Protein AF-A0A2U1S571-F1 (afdb_monomer_lite)

Structure (mmCIF, N/CA/C/O backbone):
data_AF-A0A2U1S571-F1
#
_entry.id   AF-A0A2U1S571-F1
#
loop_
_atom_site.group_PDB
_atom_site.id
_atom_site.type_symbol
_atom_site.label_atom_id
_atom_site.label_alt_id
_atom_site.label_comp_id
_atom_site.label_asym_id
_atom_site.label_entity_id
_atom_site.label_seq_id
_atom_site.pdbx_PDB_ins_code
_atom_site.Cartn_x
_atom_site.Cartn_y
_atom_site.Cartn_z
_atom_site.occupancy
_atom_site.B_iso_or_equiv
_atom_site.auth_seq_id
_atom_site.auth_comp_id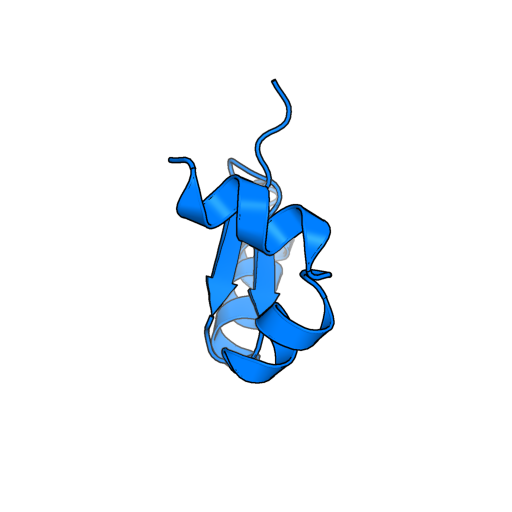
_atom_site.auth_asym_id
_atom_site.auth_atom_id
_atom_site.pdbx_PDB_model_num
ATOM 1 N N . MET A 1 1 ? 11.453 6.486 13.098 1.00 55.84 1 MET A N 1
ATOM 2 C CA . MET A 1 1 ? 11.624 6.168 11.662 1.00 55.84 1 MET A CA 1
ATOM 3 C C . MET A 1 1 ? 10.252 6.021 11.023 1.00 55.84 1 MET A C 1
ATOM 5 O O . MET A 1 1 ? 9.380 5.443 11.657 1.00 55.84 1 MET A O 1
ATOM 9 N N . LYS A 1 2 ? 10.030 6.579 9.827 1.00 71.50 2 LYS A N 1
ATOM 10 C CA . LYS A 1 2 ? 8.771 6.411 9.084 1.00 71.50 2 LYS A CA 1
ATOM 11 C C . LYS A 1 2 ? 8.953 5.248 8.108 1.00 71.50 2 LYS A C 1
ATOM 13 O O . LYS A 1 2 ? 9.599 5.421 7.081 1.00 71.50 2 LYS A O 1
ATOM 18 N N . THR A 1 3 ? 8.449 4.070 8.463 1.00 81.00 3 THR A N 1
ATOM 19 C CA . THR A 1 3 ? 8.546 2.873 7.617 1.00 81.00 3 THR A CA 1
ATOM 20 C C . THR A 1 3 ? 7.384 2.848 6.634 1.00 81.00 3 THR A C 1
ATOM 22 O O . THR A 1 3 ? 6.224 2.899 7.046 1.00 81.00 3 THR A O 1
ATOM 25 N N . VAL A 1 4 ? 7.704 2.767 5.344 1.00 84.62 4 VAL A N 1
ATOM 26 C CA . VAL A 1 4 ? 6.727 2.558 4.273 1.00 84.62 4 VAL A CA 1
ATOM 27 C C . VAL A 1 4 ? 6.888 1.133 3.760 1.00 84.62 4 VAL A C 1
ATOM 29 O O . VAL A 1 4 ? 7.994 0.716 3.427 1.00 84.62 4 VAL A O 1
ATOM 32 N N . THR A 1 5 ? 5.792 0.386 3.715 1.00 88.44 5 THR A N 1
ATOM 33 C CA . THR A 1 5 ? 5.753 -0.972 3.169 1.00 88.44 5 THR A CA 1
ATOM 34 C C . THR A 1 5 ? 5.338 -0.904 1.704 1.00 88.44 5 THR A C 1
ATOM 36 O O . THR A 1 5 ? 4.272 -0.373 1.400 1.00 88.44 5 THR A O 1
ATOM 39 N N . LEU A 1 6 ? 6.169 -1.438 0.808 1.00 88.38 6 LEU A N 1
ATOM 40 C CA . LEU A 1 6 ? 5.817 -1.644 -0.597 1.00 88.38 6 LEU A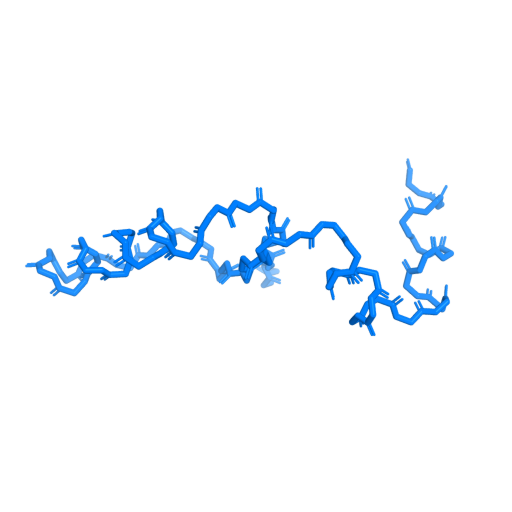 CA 1
ATOM 41 C C . LEU A 1 6 ? 5.487 -3.125 -0.788 1.00 88.38 6 LEU A C 1
ATOM 43 O O . LEU A 1 6 ? 6.305 -3.972 -0.433 1.00 88.38 6 LEU A O 1
ATOM 47 N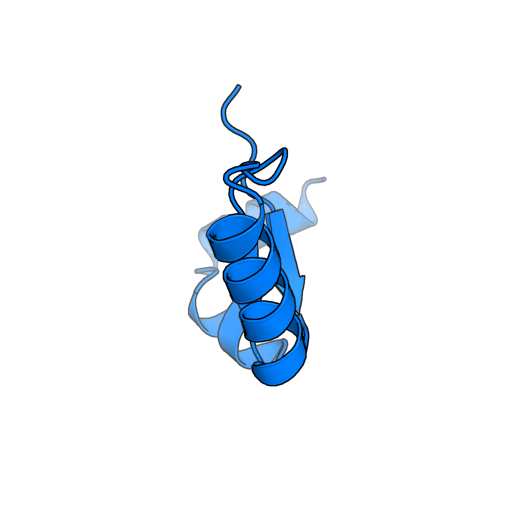 N . ASP A 1 7 ? 4.306 -3.439 -1.307 1.00 90.44 7 ASP A N 1
ATOM 48 C CA . ASP A 1 7 ? 3.867 -4.816 -1.540 1.00 90.44 7 ASP A CA 1
ATOM 49 C C . ASP A 1 7 ? 3.202 -4.985 -2.909 1.00 90.44 7 ASP A C 1
ATOM 51 O O . ASP A 1 7 ? 2.757 -4.022 -3.534 1.00 90.44 7 ASP A O 1
ATOM 55 N N . VAL A 1 8 ? 3.162 -6.226 -3.394 1.00 91.00 8 VAL A N 1
ATOM 56 C CA . VAL A 1 8 ? 2.490 -6.590 -4.644 1.00 91.00 8 VAL A CA 1
ATOM 57 C C . VAL A 1 8 ? 1.281 -7.451 -4.301 1.00 91.00 8 VAL A C 1
ATOM 59 O O . VAL A 1 8 ? 1.436 -8.529 -3.731 1.00 91.00 8 VAL A O 1
ATOM 62 N N . ARG A 1 9 ? 0.078 -6.965 -4.614 1.00 92.62 9 ARG A N 1
ATOM 63 C CA . ARG A 1 9 ? -1.201 -7.650 -4.354 1.00 92.62 9 ARG A CA 1
ATOM 64 C C . ARG A 1 9 ? -2.300 -7.111 -5.261 1.00 92.62 9 ARG A C 1
ATOM 66 O O . ARG A 1 9 ? -2.137 -6.065 -5.888 1.00 92.62 9 ARG A O 1
ATOM 73 N N . SER A 1 10 ? -3.443 -7.792 -5.303 1.00 93.56 10 SER A N 1
ATOM 74 C CA . SER A 1 10 ? -4.557 -7.343 -6.138 1.00 93.56 10 SER A CA 1
ATOM 75 C C . SER A 1 10 ? -5.133 -5.997 -5.651 1.00 93.56 10 SER A C 1
ATOM 77 O O . SER A 1 10 ? -5.154 -5.725 -4.442 1.00 93.56 10 SER A O 1
ATOM 79 N N . PRO A 1 11 ? -5.657 -5.152 -6.561 1.00 91.75 11 PRO A N 1
ATOM 80 C CA . PRO A 1 11 ? -6.347 -3.922 -6.177 1.00 91.75 11 PRO A CA 1
ATOM 81 C C . PRO A 1 11 ? -7.545 -4.171 -5.254 1.00 91.75 11 PRO A C 1
ATOM 83 O O . PRO A 1 11 ? -7.800 -3.375 -4.354 1.00 91.75 11 PRO A O 1
ATOM 86 N N . ALA A 1 12 ? -8.260 -5.284 -5.448 1.00 93.88 12 ALA A N 1
ATOM 87 C CA . ALA A 1 12 ? -9.403 -5.651 -4.618 1.00 93.88 12 ALA A CA 1
ATOM 88 C C . ALA A 1 12 ? -8.983 -5.878 -3.161 1.00 93.88 12 ALA A C 1
ATOM 90 O O . ALA A 1 12 ? -9.604 -5.333 -2.248 1.00 93.88 12 ALA A O 1
ATOM 91 N N . ASP A 1 13 ? -7.880 -6.599 -2.950 1.00 92.44 13 ASP A N 1
ATOM 92 C CA . ASP A 1 13 ? -7.353 -6.855 -1.613 1.00 92.44 13 ASP A CA 1
ATOM 93 C C . ASP A 1 13 ? -6.901 -5.550 -0.944 1.00 92.44 13 ASP A C 1
ATOM 95 O O . ASP A 1 13 ? -7.203 -5.316 0.224 1.00 92.44 13 ASP A O 1
ATOM 99 N N . ALA A 1 14 ? -6.206 -4.672 -1.673 1.00 91.62 14 ALA A N 1
ATOM 100 C CA . ALA A 1 14 ? -5.781 -3.375 -1.141 1.00 91.62 14 ALA A CA 1
ATOM 101 C C . ALA A 1 14 ? -6.981 -2.482 -0.761 1.00 91.62 14 ALA A C 1
ATOM 103 O O . ALA A 1 14 ? -6.974 -1.816 0.278 1.00 91.62 14 ALA A O 1
ATOM 104 N N . MET A 1 15 ? -8.045 -2.504 -1.568 1.00 92.12 15 MET A N 1
ATOM 105 C CA . MET A 1 15 ? -9.276 -1.764 -1.290 1.00 92.12 15 MET A CA 1
ATOM 106 C C . MET A 1 15 ? -10.083 -2.343 -0.125 1.00 92.12 15 MET A C 1
ATOM 108 O O . MET A 1 15 ? -10.765 -1.588 0.578 1.00 92.12 15 MET A O 1
ATOM 112 N N . ALA A 1 16 ? -9.997 -3.651 0.117 1.00 92.81 16 ALA A N 1
ATOM 113 C CA . ALA A 1 16 ? -10.597 -4.280 1.287 1.00 92.81 16 ALA A CA 1
ATOM 114 C C . ALA A 1 16 ? -9.947 -3.763 2.580 1.00 92.81 16 ALA A C 1
ATOM 116 O O . ALA A 1 16 ? -10.665 -3.324 3.483 1.00 92.81 16 ALA A O 1
ATOM 117 N N . ASP A 1 17 ? -8.610 -3.700 2.632 1.00 89.50 17 ASP A N 1
ATOM 118 C CA . ASP A 1 17 ? -7.872 -3.143 3.774 1.00 89.50 17 ASP A CA 1
ATOM 119 C C . ASP A 1 17 ? -8.250 -1.671 4.031 1.00 89.50 17 ASP A C 1
ATOM 121 O O . ASP A 1 17 ? -8.450 -1.262 5.179 1.00 89.50 17 ASP A O 1
ATOM 125 N N . PHE A 1 18 ? -8.375 -0.866 2.968 1.00 89.81 18 PHE A N 1
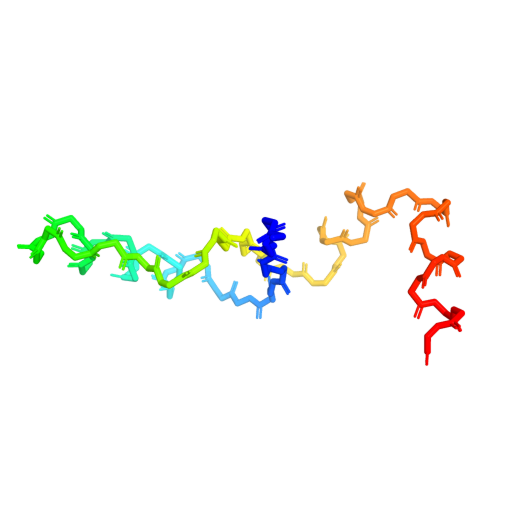ATOM 126 C CA . PHE A 1 18 ? -8.829 0.525 3.073 1.00 89.81 18 PHE A CA 1
ATOM 127 C C . PHE A 1 18 ? -10.244 0.610 3.652 1.00 89.81 18 PHE A C 1
ATOM 129 O O . PHE A 1 18 ? -10.488 1.338 4.615 1.00 89.81 18 PHE A O 1
ATOM 136 N N . THR A 1 19 ? -11.173 -0.171 3.100 1.00 92.81 19 THR A N 1
ATOM 137 C CA . THR A 1 19 ? -12.570 -0.203 3.549 1.00 92.81 19 THR A CA 1
ATOM 138 C C . THR A 1 19 ? -12.673 -0.631 5.013 1.00 92.81 19 THR A C 1
ATOM 140 O O . THR A 1 19 ? -13.470 -0.076 5.770 1.00 92.81 19 THR A O 1
ATOM 143 N N . GLN A 1 20 ? -11.854 -1.594 5.440 1.00 92.12 20 GLN A N 1
ATOM 144 C CA . GLN A 1 20 ? -11.782 -2.033 6.830 1.00 92.12 20 GLN A CA 1
ATOM 145 C C . GLN A 1 20 ? -11.269 -0.919 7.751 1.00 92.12 20 GLN A C 1
ATOM 147 O O . GLN A 1 20 ? -11.869 -0.672 8.801 1.00 92.12 20 GLN A O 1
ATOM 152 N N . ALA A 1 21 ? -10.196 -0.221 7.369 1.00 91.44 21 ALA A N 1
ATOM 153 C CA . ALA A 1 21 ? -9.671 0.907 8.137 1.00 91.44 21 ALA A CA 1
ATOM 154 C C . ALA A 1 21 ? -10.706 2.038 8.251 1.00 91.44 21 ALA A C 1
ATOM 156 O O . ALA A 1 21 ? -10.929 2.559 9.342 1.00 91.44 21 ALA A O 1
ATOM 157 N N . TRP A 1 22 ? -11.406 2.344 7.155 1.00 91.06 22 TRP A N 1
ATOM 158 C CA . TRP A 1 22 ? -12.474 3.341 7.123 1.00 91.06 22 TRP A CA 1
ATOM 159 C C . TRP A 1 22 ? -13.633 2.987 8.062 1.00 91.06 22 TRP A C 1
ATOM 161 O O . TRP A 1 22 ? -14.055 3.808 8.870 1.00 91.06 22 TRP A O 1
ATOM 171 N N . LYS A 1 23 ? -14.117 1.740 8.008 1.00 93.62 23 LYS A N 1
ATOM 172 C CA . LYS A 1 23 ? -15.231 1.270 8.850 1.00 93.62 23 LYS A CA 1
ATOM 173 C C . LYS A 1 23 ? -14.880 1.199 10.335 1.00 93.62 23 LYS A C 1
ATOM 175 O O . LYS A 1 23 ? -15.745 1.406 11.175 1.00 93.62 23 LYS A O 1
ATOM 180 N N . THR A 1 24 ? -13.638 0.852 10.663 1.00 93.06 24 THR A N 1
ATOM 181 C CA . THR A 1 24 ? -13.213 0.641 12.057 1.00 93.06 24 THR A CA 1
ATOM 182 C C . THR A 1 24 ? -12.585 1.876 12.695 1.00 93.06 24 THR A C 1
ATOM 184 O O . THR A 1 24 ? -12.377 1.881 13.907 1.00 93.06 24 THR A O 1
ATOM 187 N N . GLY A 1 25 ? -12.232 2.891 11.898 1.00 90.81 25 GLY A N 1
ATOM 188 C CA . GLY A 1 25 ? -11.458 4.052 12.340 1.00 90.81 25 GLY A CA 1
ATOM 189 C C . GLY A 1 25 ? -10.037 3.707 12.801 1.00 90.81 25 GLY A C 1
ATOM 190 O O . GLY A 1 25 ? -9.357 4.551 13.381 1.00 90.81 25 GLY A O 1
ATOM 191 N N . LYS A 1 26 ? -9.578 2.466 12.585 1.00 89.25 26 LYS A N 1
ATOM 192 C CA . LYS A 1 26 ? -8.261 2.001 13.024 1.00 89.25 26 LYS A CA 1
ATOM 193 C C . LYS A 1 26 ? -7.257 2.162 11.882 1.00 89.25 26 LYS A C 1
ATOM 195 O O . LYS A 1 26 ? -7.397 1.481 10.863 1.00 89.25 26 LYS A O 1
ATOM 200 N N . PRO A 1 27 ? -6.235 3.023 12.030 1.00 84.31 27 PRO A N 1
ATOM 201 C CA . PRO A 1 27 ? -5.203 3.163 11.014 1.00 84.31 27 PRO A CA 1
ATOM 202 C C . PRO A 1 27 ? -4.354 1.889 10.923 1.00 84.31 27 PRO A C 1
ATOM 204 O O . PRO A 1 27 ? -4.160 1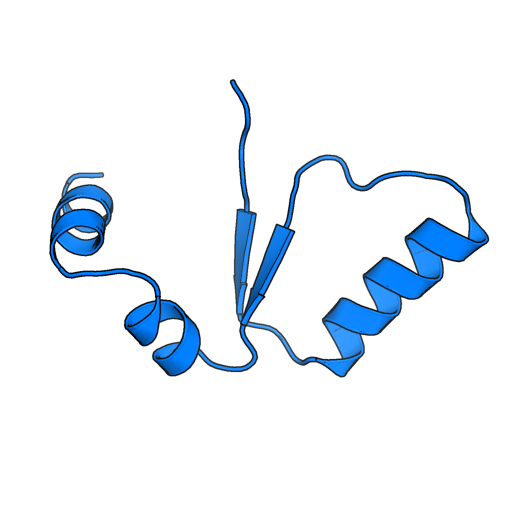.173 11.910 1.00 84.31 27 PRO A O 1
ATOM 207 N N . GLN A 1 28 ? -3.808 1.620 9.736 1.00 82.38 28 GLN A N 1
ATOM 208 C CA . GLN A 1 28 ? -2.798 0.575 9.583 1.00 82.38 28 GLN A CA 1
ATOM 209 C C . GLN A 1 28 ? -1.514 0.954 10.335 1.00 82.38 28 GLN A C 1
ATOM 211 O O . GLN A 1 28 ? -1.175 2.130 10.466 1.00 82.38 28 GLN A O 1
ATOM 216 N N . ARG A 1 29 ? -0.780 -0.059 10.820 1.00 81.06 29 ARG A N 1
ATOM 217 C CA . ARG A 1 29 ? 0.467 0.129 11.589 1.00 81.06 29 ARG A CA 1
ATOM 218 C C . ARG A 1 29 ? 1.553 0.886 10.820 1.00 81.06 29 ARG A C 1
ATOM 220 O O . ARG A 1 29 ? 2.366 1.561 11.443 1.00 81.06 29 ARG A O 1
ATOM 227 N N . SER A 1 30 ? 1.592 0.748 9.499 1.00 82.31 30 SER A N 1
ATOM 228 C CA . SER A 1 30 ? 2.537 1.436 8.622 1.00 82.31 30 SER A CA 1
ATOM 229 C C . SER A 1 30 ? 1.814 2.012 7.410 1.00 82.31 30 SER A C 1
ATOM 231 O O . SER A 1 30 ? 0.737 1.552 7.028 1.00 82.31 30 SER A O 1
ATOM 233 N N . ALA A 1 31 ? 2.426 3.023 6.793 1.00 86.50 31 ALA A N 1
ATOM 234 C CA . ALA A 1 31 ? 2.009 3.463 5.472 1.00 86.50 31 ALA A CA 1
ATOM 235 C C . ALA A 1 31 ? 2.332 2.346 4.472 1.00 86.50 31 ALA A C 1
ATOM 237 O O . ALA A 1 31 ? 3.473 1.882 4.413 1.00 86.50 31 ALA A O 1
ATOM 238 N N . ARG A 1 32 ? 1.336 1.907 3.705 1.00 88.50 32 ARG A N 1
ATOM 239 C CA . ARG A 1 32 ? 1.475 0.836 2.717 1.00 88.50 32 ARG A CA 1
ATOM 240 C C . ARG A 1 32 ? 1.138 1.361 1.329 1.00 88.50 32 ARG A C 1
ATOM 242 O O . ARG A 1 32 ? 0.143 2.062 1.166 1.00 88.50 32 ARG A O 1
ATOM 249 N N . ILE A 1 33 ? 1.972 1.023 0.352 1.00 88.94 33 ILE A N 1
ATOM 250 C CA . ILE A 1 33 ? 1.737 1.304 -1.064 1.00 88.94 33 ILE A CA 1
ATOM 251 C C . ILE A 1 33 ? 1.748 -0.035 -1.791 1.00 88.94 33 ILE A C 1
ATOM 253 O O . ILE A 1 33 ? 2.791 -0.679 -1.894 1.00 88.94 33 ILE A O 1
ATOM 257 N N . SER A 1 34 ? 0.579 -0.431 -2.283 1.00 90.50 34 SER A N 1
ATOM 258 C CA . SER A 1 34 ? 0.389 -1.701 -2.974 1.00 90.50 34 SER A CA 1
ATOM 259 C C . SER A 1 34 ? 0.404 -1.513 -4.486 1.00 90.50 34 SER A C 1
A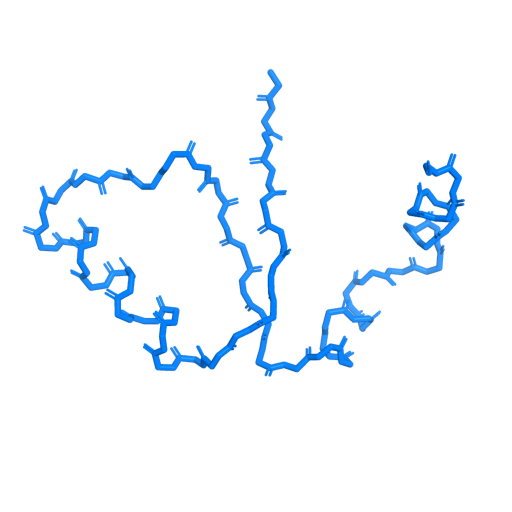TOM 261 O O . SER A 1 34 ? -0.220 -0.592 -5.014 1.00 90.50 34 SER A O 1
ATOM 263 N N . PHE A 1 35 ? 1.088 -2.413 -5.183 1.00 90.88 35 PHE A N 1
ATOM 264 C CA . PHE A 1 35 ? 1.171 -2.447 -6.638 1.00 90.88 35 PHE A CA 1
ATOM 265 C C . PHE A 1 35 ? 0.449 -3.681 -7.168 1.00 90.88 35 PHE A C 1
ATOM 267 O O . PHE A 1 35 ? 0.596 -4.772 -6.622 1.00 90.88 35 PHE A O 1
ATOM 274 N N . ALA A 1 36 ? -0.311 -3.518 -8.254 1.00 91.56 36 ALA A N 1
ATOM 275 C CA . ALA A 1 36 ? -1.042 -4.633 -8.857 1.00 91.56 36 ALA A CA 1
ATOM 276 C C . ALA A 1 36 ? -0.102 -5.699 -9.441 1.00 91.56 36 ALA A C 1
ATOM 278 O O . ALA A 1 36 ? -0.454 -6.875 -9.475 1.00 91.56 36 ALA A O 1
ATOM 279 N N . THR A 1 37 ? 1.089 -5.291 -9.890 1.00 87.56 37 THR A N 1
ATOM 280 C CA . THR A 1 37 ? 2.104 -6.191 -10.440 1.00 87.56 37 THR A CA 1
ATOM 281 C C . THR A 1 37 ? 3.520 -5.755 -10.039 1.00 87.56 37 THR A C 1
ATOM 283 O O . THR A 1 37 ? 3.736 -4.571 -9.737 1.00 87.56 37 THR A O 1
ATOM 286 N N . PRO A 1 38 ? 4.507 -6.672 -10.053 1.00 85.25 38 PRO A N 1
ATOM 287 C CA . PRO A 1 38 ? 5.906 -6.334 -9.790 1.00 85.25 38 PRO A CA 1
ATOM 288 C C . PRO A 1 38 ? 6.475 -5.312 -10.783 1.00 85.25 38 PRO A C 1
ATOM 290 O O . PRO A 1 38 ? 7.275 -4.463 -10.405 1.00 85.25 38 PRO A O 1
ATOM 293 N N . GLU A 1 39 ? 6.024 -5.317 -12.038 1.00 85.69 39 GLU A N 1
ATOM 294 C CA . GLU A 1 39 ? 6.514 -4.390 -13.064 1.00 85.69 39 GLU A CA 1
ATOM 295 C C . GLU A 1 39 ? 6.117 -2.942 -12.763 1.00 85.69 39 GLU A C 1
ATOM 297 O O . GLU A 1 39 ? 6.876 -2.014 -13.047 1.00 85.69 39 GLU A O 1
ATOM 302 N N . LEU A 1 40 ? 4.942 -2.726 -12.162 1.00 85.62 40 LEU A N 1
ATOM 303 C CA . LEU A 1 40 ? 4.524 -1.398 -11.710 1.00 85.62 40 LEU A CA 1
ATOM 304 C C . LEU A 1 40 ? 5.371 -0.912 -10.534 1.00 85.62 40 LEU A C 1
ATOM 306 O O . LEU A 1 40 ? 5.731 0.265 -10.494 1.00 85.62 40 LEU A O 1
ATOM 310 N N . LEU A 1 41 ? 5.734 -1.812 -9.617 1.00 84.75 41 LEU A N 1
ATOM 311 C CA . LEU A 1 41 ? 6.679 -1.506 -8.545 1.00 84.75 41 LEU A CA 1
ATOM 312 C C . LEU A 1 41 ? 8.045 -1.107 -9.132 1.00 84.75 41 LEU A C 1
ATOM 314 O O . LEU A 1 41 ? 8.616 -0.091 -8.731 1.00 84.75 41 LEU A O 1
ATOM 318 N N . TRP A 1 42 ? 8.539 -1.848 -10.128 1.00 79.62 42 TRP A N 1
ATOM 319 C CA . TRP A 1 42 ? 9.811 -1.555 -10.798 1.00 79.62 42 TRP A CA 1
ATOM 320 C C . TRP A 1 42 ? 9.807 -0.231 -11.557 1.00 79.62 42 TRP A C 1
ATOM 322 O O . TRP A 1 42 ? 10.806 0.476 -11.538 1.00 79.62 42 TRP A O 1
ATOM 332 N N . LYS A 1 43 ? 8.681 0.177 -12.153 1.00 80.62 43 LYS A N 1
ATOM 333 C CA . LYS A 1 43 ? 8.566 1.508 -12.777 1.00 80.62 43 LYS A CA 1
ATOM 334 C C . LYS A 1 43 ? 8.700 2.662 -11.775 1.00 80.62 43 LYS A C 1
ATOM 336 O O . LYS A 1 43 ? 9.076 3.762 -12.171 1.00 80.62 43 LYS A O 1
ATOM 341 N N . VAL A 1 44 ? 8.393 2.437 -10.495 1.00 78.81 44 VAL A N 1
ATOM 342 C CA . VAL A 1 44 ? 8.469 3.459 -9.431 1.00 78.81 44 VAL A CA 1
ATOM 343 C C . VAL A 1 44 ? 9.822 3.457 -8.711 1.00 78.81 44 VAL A C 1
ATOM 345 O O . VAL A 1 44 ? 10.282 4.494 -8.215 1.00 78.81 44 VAL A O 1
ATOM 348 N N . LEU A 1 45 ? 10.485 2.304 -8.650 1.00 78.25 45 LEU A N 1
ATOM 349 C CA . LEU A 1 45 ? 11.838 2.177 -8.124 1.00 78.25 45 LEU A CA 1
ATOM 350 C C . LEU A 1 45 ? 12.846 2.484 -9.239 1.00 78.25 45 LEU A C 1
ATOM 352 O O . LEU A 1 45 ? 13.225 1.617 -10.014 1.00 78.25 45 LEU A O 1
ATOM 356 N N . THR A 1 46 ? 13.289 3.741 -9.318 1.00 72.50 46 THR A N 1
ATOM 357 C CA . THR A 1 46 ? 14.386 4.145 -10.213 1.00 72.50 46 THR A CA 1
ATOM 358 C C . THR A 1 46 ? 15.664 3.343 -9.923 1.00 72.50 46 THR A C 1
ATOM 360 O O . THR A 1 46 ? 15.849 2.878 -8.798 1.00 72.50 46 THR A O 1
ATOM 363 N N . GLU A 1 47 ? 16.580 3.220 -10.894 1.00 65.81 47 GLU A N 1
ATOM 364 C CA . GLU A 1 47 ? 17.837 2.444 -10.764 1.00 65.81 47 GLU A CA 1
ATOM 365 C C . GLU A 1 47 ? 18.588 2.702 -9.448 1.00 65.81 47 GLU A C 1
ATOM 367 O O . GLU A 1 47 ? 19.042 1.769 -8.792 1.00 65.81 47 GLU A O 1
ATOM 372 N N . LYS A 1 48 ? 18.631 3.959 -8.986 1.00 67.62 48 LYS A N 1
ATOM 373 C CA . LYS A 1 48 ? 19.280 4.331 -7.716 1.00 67.62 48 LYS A CA 1
ATOM 374 C C . LYS A 1 48 ? 18.686 3.630 -6.488 1.00 67.62 48 LYS A C 1
ATOM 376 O O . LYS A 1 48 ? 19.396 3.392 -5.518 1.00 67.62 48 LYS A O 1
ATOM 381 N N . ARG A 1 49 ? 17.387 3.319 -6.498 1.00 69.19 49 ARG A N 1
ATOM 382 C CA . ARG A 1 49 ? 16.726 2.559 -5.424 1.00 69.19 49 ARG A CA 1
ATOM 383 C C . ARG A 1 49 ? 16.957 1.057 -5.561 1.00 69.19 49 ARG A C 1
ATOM 385 O O . ARG A 1 49 ? 16.895 0.362 -4.554 1.00 69.19 49 ARG A O 1
ATOM 392 N N . TRP A 1 50 ? 17.259 0.570 -6.764 1.00 72.50 50 TRP A N 1
ATOM 393 C CA . TRP A 1 50 ? 17.641 -0.823 -6.983 1.00 72.50 50 TRP A CA 1
ATOM 394 C C . TRP A 1 50 ? 19.032 -1.126 -6.431 1.00 72.50 50 TRP A C 1
ATOM 396 O O . TRP A 1 50 ? 19.202 -2.140 -5.764 1.00 72.50 50 TRP A O 1
ATOM 406 N N . GLU A 1 51 ? 19.983 -0.206 -6.595 1.00 67.81 51 GLU A N 1
ATOM 407 C CA . GLU A 1 51 ? 21.297 -0.299 -5.944 1.00 67.81 51 GLU A CA 1
ATOM 408 C C . GLU A 1 51 ? 21.170 -0.371 -4.414 1.00 67.81 51 GLU A C 1
ATOM 410 O O . GLU A 1 51 ? 21.838 -1.173 -3.771 1.00 67.81 51 GLU A O 1
ATOM 415 N N . LEU A 1 52 ? 20.238 0.387 -3.824 1.00 68.00 52 LEU A N 1
ATOM 416 C CA . LEU A 1 52 ? 19.961 0.322 -2.384 1.00 68.00 52 LEU A CA 1
ATOM 417 C C . LEU A 1 52 ? 19.308 -0.996 -1.946 1.00 68.00 52 LEU A C 1
ATOM 419 O O . LEU A 1 52 ? 19.596 -1.470 -0.854 1.00 68.00 52 LEU A O 1
ATOM 423 N N . LEU A 1 53 ? 18.427 -1.576 -2.767 1.00 68.75 53 LEU A N 1
ATOM 424 C CA . LEU A 1 53 ? 17.776 -2.853 -2.454 1.00 68.75 53 LEU A CA 1
ATOM 425 C C . LEU A 1 53 ? 18.696 -4.060 -2.668 1.00 68.75 53 LEU A C 1
ATOM 427 O O . LEU A 1 53 ? 18.536 -5.048 -1.967 1.00 68.75 53 LEU A O 1
ATOM 431 N N . LYS A 1 54 ? 19.646 -3.986 -3.607 1.00 64.06 54 LYS A N 1
ATOM 432 C CA . LYS A 1 54 ? 20.677 -5.017 -3.822 1.00 64.06 54 LYS A CA 1
ATOM 433 C C . LYS A 1 54 ? 21.800 -4.986 -2.786 1.00 64.06 54 LYS A C 1
ATOM 435 O O . LYS A 1 54 ? 22.502 -5.979 -2.638 1.00 64.06 54 LYS A O 1
ATOM 440 N N . ALA A 1 55 ? 22.026 -3.837 -2.153 1.00 66.44 55 ALA A N 1
ATOM 441 C CA . ALA A 1 55 ? 23.087 -3.649 -1.165 1.00 66.44 55 ALA A CA 1
ATOM 442 C C . ALA A 1 55 ? 22.700 -4.104 0.258 1.00 66.44 55 ALA A C 1
ATOM 444 O O . ALA A 1 55 ? 23.537 -4.028 1.157 1.00 66.44 55 ALA A O 1
ATOM 445 N N . LEU A 1 56 ? 21.450 -4.537 0.460 1.00 56.72 56 LEU A N 1
ATOM 446 C CA . LEU A 1 56 ? 20.936 -5.154 1.688 1.00 56.72 56 LEU A CA 1
ATOM 447 C C . LEU A 1 56 ? 20.899 -6.675 1.536 1.00 56.72 56 LEU A C 1
ATOM 449 O O . LEU A 1 56 ? 21.208 -7.349 2.542 1.00 56.72 56 LEU A O 1
#

Sequence (56 aa):
MKTVTLDVRSPADAMADFTQAWKTGKPQRSARISFATPELLWKVLTEKRWELLKAL

pLDDT: mean 83.18, std 10.19, range [55.84, 93.88]

Secondary structure (DSSP, 8-state):
---EEEEE--HHHHHHHHHHHHHH----SSEEEEESSHHHHHHHS-HHHHHHHHT-

Foldseek 3Di:
DQDEAEEEDAPVVVVVVVVVCVVVVPDDPHHYDYDPDVVVVVVVQDPVNVVVVVVD

Radius of gyration: 13.52 Å; chains: 1; bounding box: 38×14×26 Å